Protein AF-X1HL59-F1 (afdb_monomer)

Nearest PDB structures (foldseek):
  4to4-assembly1_D  TM=9.277E-01  e=3.434E-03  Homo sa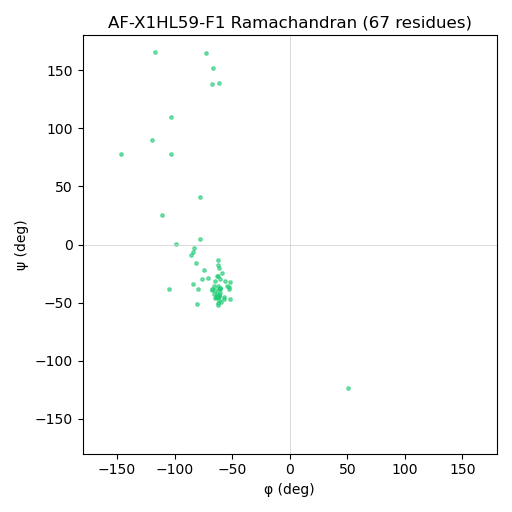piens
  7lu5-assembly1_B  TM=9.233E-01  e=4.680E-03  Homo sapiens
  6pwy-assembly1_D  TM=9.548E-01  e=5.231E-02  Caenorhabditis elegans
  6pwy-assembly1_C  TM=9.554E-01  e=5.231E-02  Caenorhabditis elegans
  6pwy-assembly1_A  TM=9.551E-01  e=5.565E-02  Caenorhabditis elegans

Secondary structure (DSSP, 8-state):
-GGGSHHHHGGGGSBTTGGGGGTSTT---BHHHHHHHHHHHHHHHHHHHHHH-TTTS-HHHHHHHHHH-

Foldseek 3Di:
DCCPPPVLVVQQVAQPVPCCCVVVVVSRDTSNVVVVVLLVVQLVVLVVCCVVPVVVSDPVNSVVSSVVD

Sequence (69 aa):
MIIYHPLFQRLRYIKQLSLAEYVYPTAIHNRFSHSLGVFYITCKIGNILHENNPDFMTDFYIENLKMAA

Radius of gyration: 15.58 Å; Cα contacts (8 Å, |Δi|>4): 60; chains: 1; bounding box: 36×13×43 Å

Organism: NCBI:txid412755

Mean predicted aligned error: 3.1 Å

Structure (mmCIF, N/CA/C/O backbone):
data_AF-X1HL59-F1
#
_entry.id   AF-X1HL59-F1
#
loop_
_atom_site.group_PDB
_atom_site.id
_atom_site.type_symbol
_atom_site.label_atom_id
_atom_site.label_alt_id
_atom_site.label_comp_id
_atom_site.label_asym_id
_atom_site.label_entity_id
_atom_site.label_seq_id
_atom_site.pdbx_PDB_ins_code
_atom_site.Cartn_x
_atom_site.Cartn_y
_atom_site.Cartn_z
_atom_site.occupancy
_atom_site.B_iso_or_equiv
_atom_site.auth_seq_id
_atom_site.auth_comp_id
_atom_site.auth_asym_id
_atom_site.auth_atom_id
_atom_site.pdbx_PDB_model_num
ATOM 1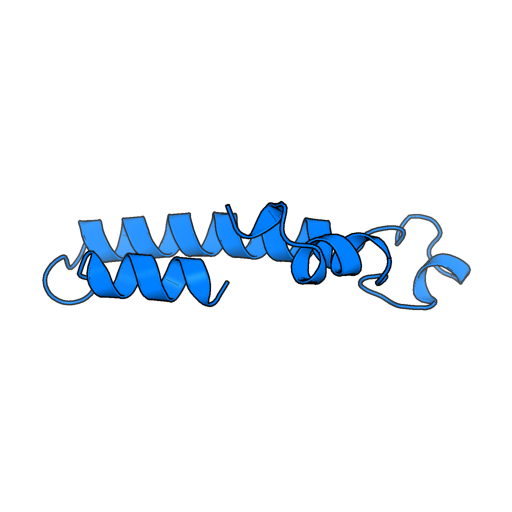 N N . MET A 1 1 ? 4.638 6.274 11.405 1.00 71.38 1 MET A N 1
ATOM 2 C CA . MET A 1 1 ? 3.609 5.980 10.380 1.00 71.38 1 MET A CA 1
ATOM 3 C C . MET A 1 1 ? 4.203 5.031 9.345 1.00 71.38 1 MET A C 1
ATOM 5 O O . MET A 1 1 ? 5.258 5.348 8.804 1.00 71.38 1 MET A O 1
ATOM 9 N N . ILE A 1 2 ? 3.571 3.877 9.100 1.00 88.50 2 ILE A N 1
ATOM 10 C CA . ILE A 1 2 ? 4.086 2.783 8.239 1.00 88.50 2 ILE A CA 1
ATOM 11 C C . ILE A 1 2 ? 4.411 3.250 6.823 1.00 88.50 2 ILE A C 1
ATOM 13 O O . ILE A 1 2 ? 5.372 2.782 6.224 1.00 88.50 2 ILE A O 1
ATOM 17 N N . ILE A 1 3 ? 3.671 4.244 6.330 1.00 91.75 3 ILE A N 1
ATOM 18 C CA . ILE A 1 3 ? 3.872 4.829 5.006 1.00 91.75 3 ILE A CA 1
ATOM 19 C C . ILE A 1 3 ? 5.317 5.308 4.815 1.00 91.75 3 ILE A C 1
ATOM 21 O O . ILE A 1 3 ? 5.852 5.135 3.729 1.00 91.75 3 ILE A O 1
ATOM 25 N N . TYR A 1 4 ? 5.989 5.844 5.842 1.00 95.00 4 TYR A N 1
ATOM 26 C CA . TYR A 1 4 ? 7.383 6.309 5.739 1.00 95.00 4 TYR A CA 1
ATOM 27 C C . TYR A 1 4 ? 8.429 5.202 5.919 1.00 95.00 4 TYR A C 1
ATOM 29 O O . TYR A 1 4 ? 9.618 5.450 5.735 1.00 95.00 4 TYR A O 1
ATOM 37 N N . HIS A 1 5 ? 8.016 3.986 6.276 1.00 96.88 5 HIS A N 1
ATOM 38 C CA . HIS A 1 5 ? 8.940 2.884 6.494 1.00 96.88 5 HIS A CA 1
ATOM 39 C C . HIS A 1 5 ? 9.611 2.470 5.169 1.00 96.88 5 HIS A C 1
ATOM 41 O O . HIS A 1 5 ? 8.913 2.355 4.155 1.00 96.88 5 HIS A O 1
ATOM 47 N N . PRO A 1 6 ? 10.927 2.174 5.145 1.00 97.69 6 PRO A N 1
ATOM 48 C CA . PRO A 1 6 ? 11.637 1.800 3.917 1.00 97.69 6 PRO A CA 1
ATOM 49 C C . PRO A 1 6 ? 10.979 0.647 3.144 1.00 97.69 6 PRO A C 1
ATOM 51 O O . PRO A 1 6 ? 10.893 0.686 1.917 1.00 97.69 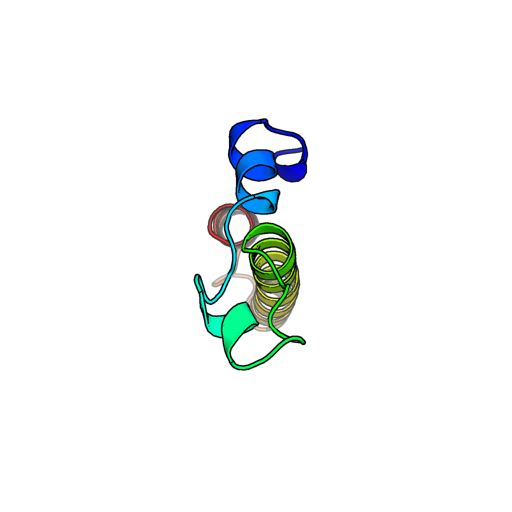6 PRO A O 1
ATOM 54 N N . LEU A 1 7 ? 10.440 -0.347 3.861 1.00 96.88 7 LEU A N 1
ATOM 55 C CA . LEU A 1 7 ? 9.734 -1.479 3.245 1.00 96.88 7 LEU A CA 1
ATOM 56 C C . LEU A 1 7 ? 8.479 -1.053 2.473 1.00 96.88 7 LEU A C 1
ATOM 58 O O . LEU A 1 7 ? 8.201 -1.620 1.421 1.00 96.88 7 LEU A O 1
ATOM 62 N N . PHE A 1 8 ? 7.748 -0.047 2.956 1.00 96.94 8 PHE A N 1
ATOM 63 C CA . PHE A 1 8 ? 6.567 0.465 2.263 1.00 96.94 8 PHE A CA 1
ATOM 64 C C . PHE A 1 8 ? 6.967 1.413 1.123 1.00 96.94 8 PHE A C 1
ATOM 66 O O . PHE A 1 8 ? 6.413 1.352 0.026 1.00 96.94 8 PHE A O 1
ATOM 73 N N . GLN A 1 9 ? 8.005 2.233 1.327 1.00 98.00 9 GLN A N 1
ATOM 74 C CA . GLN A 1 9 ? 8.557 3.111 0.287 1.00 98.00 9 GLN A CA 1
ATOM 75 C C . GLN A 1 9 ? 9.089 2.333 -0.929 1.00 98.00 9 GLN A C 1
ATOM 77 O O . GLN A 1 9 ? 8.980 2.822 -2.055 1.00 98.00 9 GLN A O 1
ATOM 82 N N . ARG A 1 10 ? 9.573 1.093 -0.743 1.00 98.31 10 ARG A N 1
ATOM 83 C CA . ARG A 1 10 ? 9.965 0.185 -1.840 1.00 98.31 10 ARG A CA 1
ATOM 84 C C . AR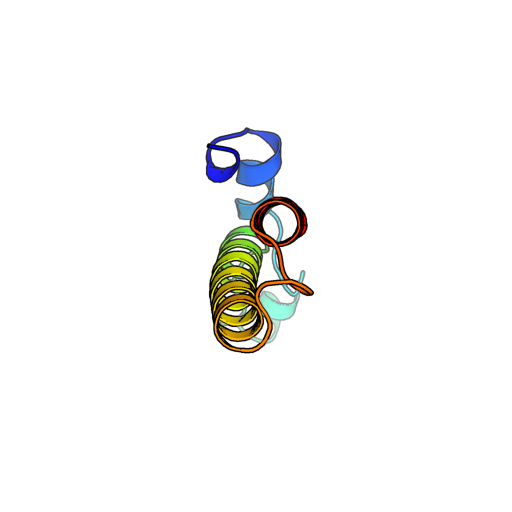G A 1 10 ? 8.867 0.018 -2.897 1.00 98.31 10 ARG A C 1
ATOM 86 O O . ARG A 1 10 ? 9.182 -0.117 -4.078 1.00 98.31 10 ARG A O 1
ATOM 93 N N . LEU A 1 11 ? 7.591 0.074 -2.509 1.00 98.25 11 LEU A N 1
ATOM 94 C CA . LEU A 1 11 ? 6.459 -0.086 -3.428 1.00 98.25 11 LEU A CA 1
ATOM 95 C C . LEU A 1 11 ? 6.395 1.003 -4.512 1.00 98.25 11 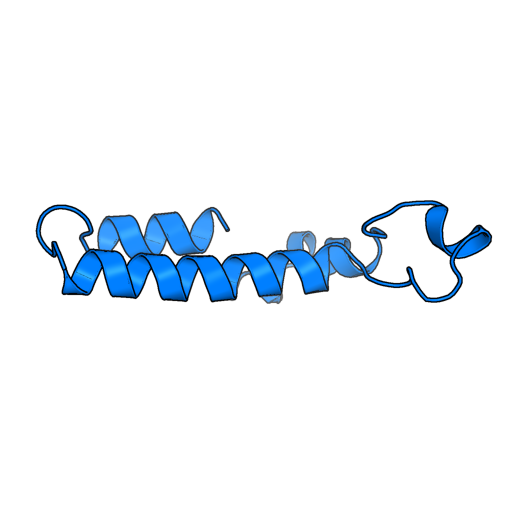LEU A C 1
ATOM 97 O O . LEU A 1 11 ? 5.736 0.803 -5.533 1.00 98.25 11 LEU A O 1
ATOM 101 N N . ARG A 1 12 ? 7.092 2.138 -4.340 1.00 97.94 12 ARG A N 1
ATOM 102 C CA . ARG A 1 12 ? 7.184 3.190 -5.369 1.00 97.94 12 ARG A CA 1
ATOM 103 C C . ARG A 1 12 ? 7.873 2.711 -6.643 1.00 97.94 12 ARG A C 1
ATOM 105 O O . ARG A 1 12 ? 7.581 3.230 -7.717 1.00 97.94 12 ARG A O 1
ATOM 112 N N . TYR A 1 13 ? 8.749 1.719 -6.511 1.00 97.62 13 TYR A N 1
ATOM 113 C CA . TYR A 1 13 ? 9.571 1.183 -7.594 1.00 97.62 13 TYR A CA 1
ATOM 114 C C . TYR A 1 13 ? 8.999 -0.105 -8.196 1.00 97.62 13 TYR A C 1
ATOM 116 O O . TYR A 1 13 ? 9.586 -0.668 -9.113 1.00 97.62 13 TYR A O 1
ATOM 124 N N . ILE A 1 14 ? 7.851 -0.578 -7.700 1.00 98.0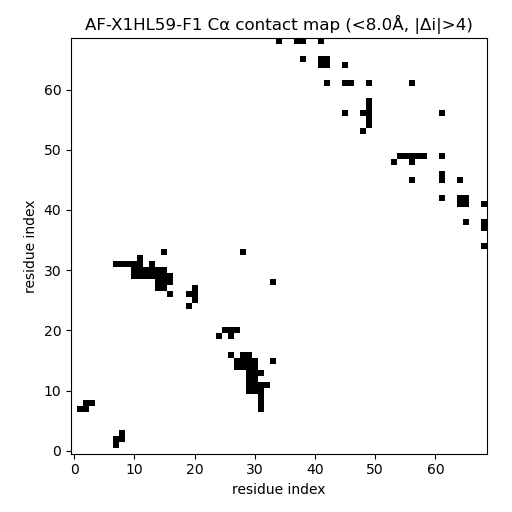6 14 ILE A N 1
ATOM 125 C CA . ILE A 1 14 ? 7.169 -1.757 -8.234 1.00 98.06 14 ILE A CA 1
ATOM 126 C C . ILE A 1 14 ? 5.982 -1.277 -9.063 1.00 98.06 14 ILE A C 1
ATOM 128 O O . ILE A 1 14 ? 4.998 -0.773 -8.518 1.00 98.06 14 ILE A O 1
ATOM 132 N N . LYS A 1 15 ? 6.067 -1.434 -10.386 1.00 97.69 15 LYS A N 1
ATOM 133 C CA . LYS A 1 15 ? 4.967 -1.129 -11.309 1.00 97.69 15 LYS A CA 1
ATOM 134 C C . LYS A 1 15 ? 3.766 -2.016 -10.997 1.00 97.69 15 LYS A C 1
ATOM 136 O O . LYS A 1 15 ? 3.920 -3.210 -10.738 1.00 97.69 15 LYS A O 1
ATOM 141 N N . GLN A 1 16 ? 2.564 -1.451 -11.037 1.00 98.19 16 GLN A N 1
ATOM 142 C CA . GLN A 1 16 ? 1.349 -2.226 -10.784 1.00 98.19 16 GLN A CA 1
ATOM 143 C C . GLN A 1 16 ? 1.172 -3.331 -11.833 1.00 98.19 16 GLN A C 1
ATOM 145 O O . GLN A 1 16 ? 0.894 -4.474 -11.471 1.00 98.19 16 GLN A O 1
ATOM 150 N N . LEU A 1 17 ? 1.366 -2.987 -13.111 1.00 97.81 17 LEU A N 1
ATOM 151 C CA . LEU A 1 17 ? 1.128 -3.858 -14.266 1.00 97.81 17 LEU A CA 1
ATOM 152 C C . LEU A 1 17 ? 2.425 -4.282 -14.979 1.00 97.81 17 LEU A C 1
ATOM 154 O O . LEU A 1 17 ? 2.401 -4.609 -16.162 1.00 97.81 17 LEU A O 1
ATOM 158 N N . SER A 1 18 ? 3.559 -4.304 -14.269 1.00 96.44 18 SER A N 1
ATOM 159 C CA . SER A 1 18 ? 4.858 -4.717 -14.824 1.00 96.44 18 SER A CA 1
ATOM 160 C C . SER A 1 18 ? 5.180 -3.980 -16.142 1.00 96.44 18 SER A C 1
ATOM 162 O O . SER A 1 18 ? 5.156 -2.753 -16.170 1.00 96.44 18 SER A O 1
ATOM 164 N N . LEU A 1 19 ? 5.438 -4.714 -17.228 1.00 97.19 19 LEU A N 1
ATOM 165 C CA . LEU A 1 19 ? 5.799 -4.201 -18.552 1.00 97.19 19 LEU A CA 1
ATOM 166 C C . LEU A 1 19 ? 4.608 -3.653 -19.363 1.00 97.19 19 LEU A C 1
ATOM 168 O O . LEU A 1 19 ? 4.780 -3.284 -20.522 1.00 97.19 19 LEU A O 1
ATOM 172 N N . ALA A 1 20 ? 3.397 -3.581 -18.803 1.00 97.25 20 ALA A N 1
ATOM 173 C CA . ALA A 1 20 ? 2.243 -3.073 -19.547 1.00 97.25 20 ALA A CA 1
ATOM 174 C C . ALA A 1 20 ? 2.441 -1.633 -20.051 1.00 97.25 20 ALA A C 1
ATOM 176 O O . ALA A 1 20 ? 1.846 -1.276 -21.062 1.00 97.25 20 ALA A O 1
ATOM 177 N N . GLU A 1 21 ? 3.301 -0.830 -19.411 1.00 96.69 21 GLU A N 1
ATOM 178 C CA . GLU A 1 21 ? 3.617 0.529 -19.870 1.00 96.69 21 GLU A CA 1
ATOM 179 C C . GLU A 1 21 ? 4.265 0.587 -21.266 1.00 96.69 21 GLU A C 1
ATOM 181 O O . GLU A 1 21 ? 4.158 1.608 -21.939 1.00 96.69 21 GLU A O 1
ATOM 186 N N . TYR A 1 22 ? 4.855 -0.515 -21.749 1.00 97.50 22 TYR A N 1
ATOM 187 C CA . TYR A 1 22 ? 5.403 -0.608 -23.110 1.00 97.50 22 TYR A CA 1
ATOM 188 C C . TYR A 1 22 ? 4.324 -0.743 -24.197 1.00 97.50 22 TYR A C 1
ATOM 190 O O . TYR A 1 22 ? 4.586 -0.432 -25.356 1.00 97.50 22 TYR A O 1
ATOM 198 N N . V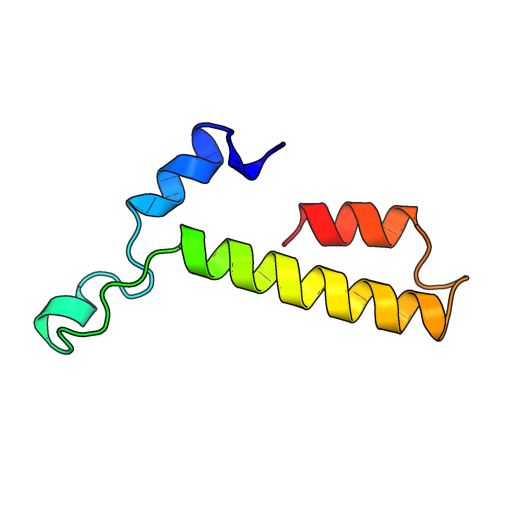AL A 1 23 ? 3.120 -1.200 -23.837 1.00 98.00 23 VAL A N 1
ATOM 199 C CA . VAL A 1 23 ? 1.964 -1.319 -24.749 1.00 98.00 23 VAL A CA 1
ATOM 200 C C . VAL A 1 23 ? 0.947 -0.207 -24.482 1.00 98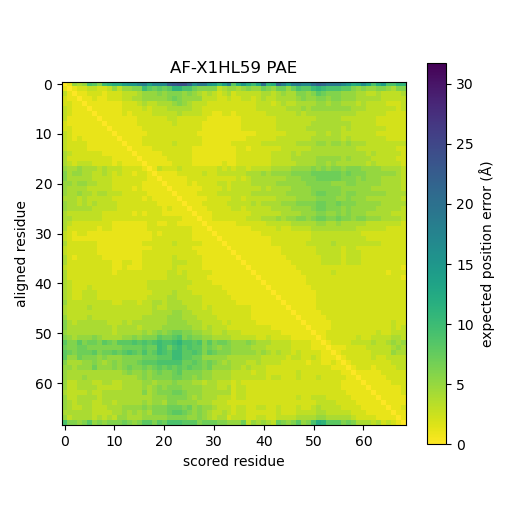.00 23 VAL A C 1
ATOM 202 O O . VAL A 1 23 ? 0.367 0.357 -25.405 1.00 98.00 23 VAL A O 1
ATOM 205 N N . TYR A 1 24 ? 0.760 0.138 -23.209 1.00 97.81 24 TYR A N 1
ATOM 206 C CA . TYR A 1 24 ? -0.155 1.160 -22.722 1.00 97.81 24 TYR A CA 1
ATOM 207 C C . TYR A 1 24 ? 0.647 2.238 -21.983 1.00 97.81 24 TYR A C 1
ATOM 209 O O . TYR A 1 24 ? 0.817 2.133 -20.769 1.00 97.81 24 TYR A O 1
ATOM 217 N N . PRO A 1 25 ? 1.120 3.300 -22.661 1.00 96.00 25 PRO A N 1
ATOM 218 C CA . PRO A 1 25 ? 2.062 4.269 -22.083 1.00 96.00 25 PRO A CA 1
ATOM 219 C C . PRO A 1 25 ? 1.521 5.035 -20.866 1.00 96.00 25 PRO A C 1
ATOM 221 O O . PRO A 1 25 ? 2.280 5.670 -20.144 1.00 96.00 25 PRO A O 1
ATOM 224 N N . THR A 1 26 ? 0.214 4.971 -20.602 1.00 97.81 26 THR A N 1
ATOM 225 C CA . THR A 1 26 ? -0.425 5.557 -19.415 1.00 97.81 26 THR A CA 1
ATOM 226 C C . THR A 1 26 ? -0.406 4.629 -18.191 1.00 97.81 26 THR A C 1
ATOM 228 O O . THR A 1 26 ? -0.705 5.069 -17.080 1.00 97.81 26 THR A O 1
ATOM 231 N N . ALA A 1 27 ? -0.010 3.359 -18.335 1.00 97.31 27 ALA A N 1
ATOM 232 C CA . ALA A 1 27 ? 0.048 2.359 -17.265 1.00 97.31 27 ALA A CA 1
ATOM 233 C C . ALA A 1 27 ? 1.275 2.520 -16.334 1.00 97.31 27 ALA A C 1
ATOM 235 O O . ALA A 1 27 ? 1.870 1.542 -15.892 1.00 97.31 27 ALA A O 1
ATOM 236 N N . ILE A 1 28 ? 1.625 3.760 -15.984 1.00 96.62 28 ILE A N 1
ATOM 237 C CA . ILE A 1 28 ? 2.837 4.128 -15.223 1.00 96.62 28 ILE A CA 1
ATOM 238 C C . ILE A 1 28 ? 2.705 3.985 -13.697 1.00 96.62 28 ILE A C 1
ATOM 240 O O . ILE A 1 28 ? 3.652 4.255 -12.955 1.00 96.62 28 ILE A O 1
ATOM 244 N N . HIS A 1 29 ? 1.521 3.605 -13.220 1.00 97.81 29 HIS A N 1
ATOM 245 C CA . HIS A 1 29 ? 1.166 3.537 -11.807 1.00 97.81 29 HIS A CA 1
ATOM 246 C C . HIS A 1 29 ? 1.956 2.447 -11.060 1.00 97.81 29 HIS A C 1
ATOM 248 O O . HIS A 1 29 ? 2.372 1.431 -11.625 1.00 97.81 29 HIS A O 1
ATOM 254 N N . ASN A 1 30 ? 2.171 2.659 -9.761 1.00 98.12 30 ASN A N 1
ATOM 255 C CA . ASN A 1 30 ? 2.965 1.777 -8.908 1.00 98.12 30 ASN A CA 1
ATOM 256 C C . ASN A 1 30 ? 2.124 1.154 -7.787 1.00 98.12 30 ASN A C 1
ATOM 258 O O . ASN A 1 30 ? 1.010 1.588 -7.491 1.00 98.12 30 ASN A O 1
ATOM 262 N N . ARG A 1 31 ? 2.679 0.120 -7.151 1.00 98.06 31 ARG A N 1
ATOM 263 C CA . ARG A 1 31 ? 2.041 -0.571 -6.023 1.00 98.06 31 ARG A CA 1
ATOM 264 C C . ARG A 1 31 ? 1.842 0.358 -4.828 1.00 98.06 31 ARG A C 1
ATOM 266 O O . ARG A 1 31 ? 0.896 0.169 -4.081 1.00 98.06 31 ARG A O 1
ATOM 273 N N . PHE A 1 32 ? 2.677 1.387 -4.673 1.00 98.06 32 PHE A N 1
ATOM 274 C CA . PHE A 1 32 ? 2.546 2.359 -3.588 1.00 98.06 32 PHE A CA 1
ATOM 275 C C . PHE A 1 32 ? 1.227 3.139 -3.658 1.00 98.06 32 PHE A C 1
ATOM 277 O O . PHE A 1 32 ? 0.491 3.177 -2.673 1.00 98.06 32 PHE A O 1
ATOM 284 N N . SER A 1 33 ? 0.900 3.747 -4.806 1.00 97.44 33 SER A N 1
ATOM 285 C CA . SER A 1 33 ? -0.355 4.498 -4.950 1.00 97.44 33 SER A CA 1
ATOM 286 C C . SER A 1 33 ? -1.573 3.584 -4.850 1.00 97.44 33 SER A C 1
ATOM 288 O O . SER A 1 33 ? -2.581 3.968 -4.260 1.00 97.44 33 SER A O 1
ATOM 290 N N . HIS A 1 34 ? -1.461 2.359 -5.365 1.00 97.62 34 HIS A N 1
ATOM 291 C CA . HIS A 1 34 ? -2.505 1.353 -5.232 1.00 97.62 34 HIS A CA 1
ATOM 292 C C . HIS A 1 34 ? -2.762 0.973 -3.766 1.00 97.62 34 HIS A C 1
ATOM 294 O O . HIS A 1 34 ? -3.907 1.053 -3.329 1.00 97.62 34 HIS A O 1
ATOM 300 N N . SER A 1 35 ? -1.724 0.641 -2.990 1.00 97.31 35 SER A N 1
ATOM 301 C CA . SER A 1 35 ? -1.855 0.304 -1.563 1.00 97.31 35 SER A CA 1
ATOM 302 C C . SER A 1 35 ? -2.431 1.457 -0.737 1.00 97.31 35 SER A C 1
ATOM 304 O O . SER A 1 35 ? -3.282 1.227 0.114 1.00 97.31 35 SER A O 1
ATOM 306 N N . LEU A 1 36 ? -2.061 2.712 -1.023 1.00 96.69 36 LEU A N 1
ATOM 307 C CA . LEU A 1 36 ? -2.709 3.867 -0.382 1.00 96.69 36 LEU A CA 1
ATOM 308 C C . LEU A 1 36 ? -4.209 3.951 -0.706 1.00 96.69 36 LEU A C 1
ATOM 310 O O . LEU A 1 36 ? -5.013 4.291 0.161 1.00 96.69 36 LEU A O 1
ATOM 314 N N . GLY A 1 37 ? -4.588 3.631 -1.945 1.00 96.81 37 GLY A N 1
ATOM 315 C CA . GLY A 1 37 ? -5.988 3.541 -2.351 1.00 96.81 37 GLY A CA 1
ATOM 316 C C . GLY A 1 37 ? -6.743 2.437 -1.607 1.00 96.81 37 GLY A C 1
ATOM 317 O O . GLY A 1 37 ? -7.840 2.688 -1.113 1.00 96.81 37 GLY A O 1
ATOM 318 N N . VAL A 1 38 ? -6.143 1.248 -1.473 1.00 97.00 38 VAL A N 1
ATOM 319 C CA . VAL A 1 38 ? -6.714 0.134 -0.696 1.00 97.00 38 VAL A CA 1
ATOM 320 C C . VAL A 1 38 ? -6.904 0.553 0.758 1.00 97.00 38 VAL A C 1
ATOM 322 O O . VAL A 1 38 ? -8.020 0.463 1.256 1.00 97.00 38 VAL A O 1
ATOM 325 N N . PHE A 1 39 ? -5.883 1.128 1.399 1.00 96.00 39 PHE A N 1
ATOM 326 C CA . PHE A 1 39 ? -5.984 1.663 2.759 1.00 96.00 39 PHE A CA 1
ATOM 327 C C . PHE A 1 39 ? -7.159 2.633 2.933 1.00 96.00 39 PHE A C 1
ATOM 329 O O . PHE A 1 39 ? -7.939 2.499 3.877 1.00 96.00 39 PHE A O 1
ATOM 336 N N . TYR A 1 40 ? -7.325 3.583 2.009 1.00 96.19 40 TYR A N 1
ATOM 337 C CA . TYR A 1 40 ? -8.423 4.549 2.060 1.00 96.19 40 TYR A CA 1
ATOM 338 C C . TYR A 1 40 ? -9.799 3.873 1.980 1.00 96.19 40 TYR A C 1
ATOM 340 O O . TYR A 1 40 ? -10.682 4.159 2.794 1.00 96.19 40 TYR A O 1
ATOM 348 N N . ILE A 1 41 ? -9.983 2.961 1.022 1.00 97.12 41 ILE A N 1
ATOM 349 C CA . ILE A 1 41 ? -11.251 2.243 0.845 1.00 97.12 41 ILE A CA 1
ATOM 350 C C . ILE A 1 41 ? -11.534 1.338 2.044 1.00 97.12 41 ILE A C 1
ATOM 352 O O . ILE A 1 41 ? -12.654 1.337 2.552 1.00 97.12 41 ILE A O 1
ATOM 356 N N . THR A 1 42 ? -10.521 0.639 2.548 1.00 96.38 42 THR A N 1
ATOM 357 C CA . THR A 1 42 ? -10.625 -0.221 3.725 1.00 96.38 42 THR A CA 1
ATOM 358 C C . THR A 1 42 ? -11.024 0.571 4.969 1.00 96.38 42 THR A C 1
ATOM 360 O O . THR A 1 42 ? -11.946 0.163 5.670 1.00 96.38 42 THR A O 1
ATOM 363 N N 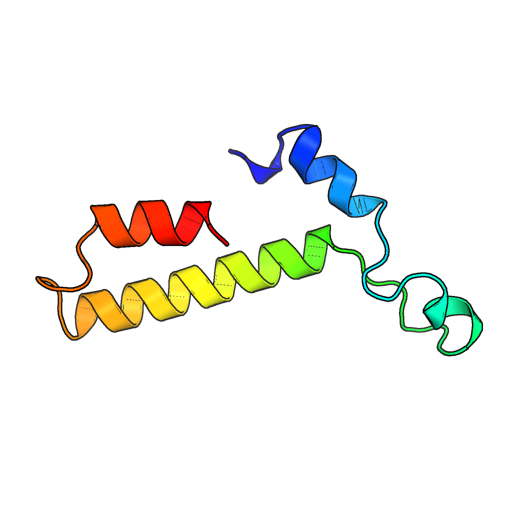. CYS A 1 43 ? -10.427 1.746 5.206 1.00 94.81 43 CYS A N 1
ATOM 364 C CA . CYS A 1 43 ? -10.858 2.651 6.278 1.00 94.81 43 CYS A CA 1
ATOM 365 C C . CYS A 1 43 ? -12.333 3.039 6.137 1.00 94.81 43 CYS A C 1
ATOM 367 O O . CYS A 1 43 ? -13.087 2.988 7.105 1.00 94.81 43 CYS A O 1
ATOM 369 N N . LYS A 1 44 ? -12.748 3.416 4.922 1.00 96.25 44 LYS A N 1
ATOM 370 C CA . LYS A 1 44 ? -14.126 3.833 4.652 1.00 96.25 44 LYS A CA 1
ATOM 371 C C . LYS A 1 44 ? -15.118 2.698 4.918 1.00 96.25 44 LYS A C 1
ATOM 373 O O . LYS A 1 44 ? -16.132 2.927 5.566 1.00 96.25 44 LYS A O 1
ATOM 378 N N . ILE A 1 45 ? -14.814 1.488 4.449 1.00 95.69 45 ILE A N 1
ATOM 379 C CA . ILE A 1 45 ? -15.646 0.298 4.676 1.00 95.69 45 ILE A CA 1
ATOM 380 C C . ILE A 1 45 ? -15.685 -0.056 6.164 1.00 95.69 45 ILE A C 1
ATOM 382 O O . ILE A 1 45 ? -16.767 -0.287 6.696 1.00 95.69 45 ILE A O 1
ATOM 386 N N . GLY A 1 46 ? -14.534 -0.062 6.841 1.00 95.75 46 GLY A N 1
ATOM 387 C CA . GLY A 1 46 ? -14.445 -0.348 8.273 1.00 95.75 46 GLY A CA 1
ATOM 388 C C . GLY A 1 46 ? -15.308 0.596 9.109 1.00 95.75 46 GLY A C 1
ATOM 389 O O . GLY A 1 46 ? -16.073 0.131 9.948 1.00 95.75 46 GLY A O 1
ATOM 390 N N . ASN A 1 47 ? -15.268 1.900 8.816 1.00 94.94 47 ASN A N 1
ATOM 391 C CA . ASN A 1 47 ? -16.098 2.889 9.507 1.00 94.94 47 ASN A CA 1
ATOM 392 C C . ASN A 1 47 ? -17.597 2.653 9.267 1.00 94.94 47 ASN A C 1
ATOM 394 O O . ASN A 1 47 ? -18.366 2.639 10.220 1.00 94.94 47 ASN A O 1
ATOM 398 N N . ILE A 1 48 ? -18.008 2.387 8.021 1.00 96.56 48 ILE A N 1
ATOM 399 C CA . ILE A 1 48 ? -19.413 2.080 7.703 1.00 96.56 48 ILE A CA 1
ATOM 400 C C . ILE A 1 48 ? -19.879 0.825 8.456 1.00 96.56 48 ILE A C 1
ATOM 402 O O . ILE A 1 48 ? -21.002 0.774 8.954 1.00 96.56 48 ILE A O 1
ATOM 406 N N . LEU A 1 49 ? -19.042 -0.211 8.540 1.00 96.38 49 LEU A N 1
ATOM 407 C CA . LEU A 1 49 ? -19.387 -1.438 9.261 1.00 96.38 49 LEU A CA 1
ATOM 408 C C . LEU A 1 49 ? -19.490 -1.208 10.772 1.00 96.38 49 LEU A C 1
ATOM 410 O O . LEU A 1 49 ? -20.399 -1.754 11.391 1.00 96.38 49 LEU A O 1
ATOM 414 N N . HIS A 1 50 ? -18.606 -0.386 11.339 1.00 96.00 50 HIS A N 1
ATOM 415 C CA . HIS A 1 50 ? -18.653 0.009 12.746 1.00 96.00 50 HIS A CA 1
ATOM 416 C C . HIS A 1 50 ? -19.913 0.806 13.082 1.00 96.00 50 HIS A C 1
ATOM 418 O O . HIS A 1 50 ? -20.593 0.490 14.050 1.00 96.00 50 HIS A O 1
ATOM 424 N N . GLU A 1 51 ? -20.273 1.782 12.246 1.00 95.62 51 GLU A N 1
ATOM 425 C CA . GLU A 1 51 ? -21.488 2.586 12.423 1.00 95.62 51 GLU A CA 1
ATOM 426 C C . GLU A 1 51 ? -22.762 1.727 12.389 1.00 95.62 51 GLU A C 1
ATOM 428 O O . GLU A 1 51 ? -23.697 1.979 13.145 1.00 95.62 51 GLU A O 1
ATOM 433 N N . ASN A 1 52 ? -22.800 0.697 11.536 1.00 97.00 52 ASN A N 1
ATOM 434 C CA . ASN A 1 52 ? -23.972 -0.171 11.399 1.00 97.00 52 ASN A CA 1
ATOM 435 C C . ASN A 1 52 ? -24.032 -1.298 12.441 1.00 97.00 52 ASN A C 1
ATOM 437 O O . ASN A 1 52 ? -25.125 -1.711 12.814 1.00 97.00 52 ASN A O 1
ATOM 441 N N . ASN A 1 53 ? -22.886 -1.839 12.867 1.00 95.94 53 ASN A N 1
ATOM 442 C CA . ASN A 1 53 ? -22.797 -2.955 13.814 1.00 95.94 53 ASN A CA 1
ATOM 443 C C . ASN A 1 53 ? -21.545 -2.809 14.705 1.00 95.94 53 ASN A C 1
ATOM 445 O O . ASN A 1 53 ? -20.544 -3.500 14.477 1.00 95.94 53 ASN A O 1
ATOM 449 N N . PRO A 1 54 ? -21.585 -1.938 15.729 1.00 92.12 54 PRO A N 1
ATOM 450 C CA . PRO A 1 54 ? -20.405 -1.598 16.528 1.00 92.12 54 PRO A CA 1
ATOM 451 C C . PRO A 1 54 ? -19.851 -2.782 17.334 1.00 92.12 54 PRO A C 1
ATOM 453 O O . PRO A 1 54 ? -18.637 -2.898 17.488 1.00 92.12 54 PRO A O 1
ATOM 456 N N . ASP A 1 55 ? -20.712 -3.708 17.772 1.00 93.75 55 ASP A N 1
ATOM 457 C CA . ASP A 1 55 ? -20.294 -4.923 18.490 1.00 93.75 55 ASP A CA 1
ATOM 458 C C . ASP A 1 55 ? -19.572 -5.929 17.578 1.00 93.75 55 ASP A C 1
ATOM 460 O O . ASP A 1 55 ? -18.722 -6.696 18.032 1.00 93.75 55 ASP A O 1
ATOM 464 N N . PHE A 1 56 ? -19.902 -5.934 16.281 1.00 93.31 56 PHE A N 1
ATOM 465 C CA . PHE A 1 56 ? -19.252 -6.793 15.291 1.00 93.31 56 PHE A CA 1
ATOM 466 C C . PHE A 1 56 ? -17.920 -6.195 14.831 1.00 93.31 56 PHE A C 1
ATOM 468 O O . PHE A 1 56 ? -16.893 -6.873 14.833 1.00 93.31 56 PHE A O 1
ATOM 475 N N . MET A 1 57 ? -17.934 -4.923 14.432 1.00 95.12 57 MET A N 1
ATOM 476 C CA . MET A 1 57 ? -16.756 -4.210 13.953 1.00 95.12 57 MET A CA 1
ATOM 477 C C . MET A 1 57 ? -16.252 -3.283 15.052 1.00 95.12 57 MET A C 1
ATOM 479 O O . MET A 1 57 ? -16.497 -2.089 15.009 1.00 95.12 57 MET A O 1
ATOM 483 N N . THR A 1 58 ? -15.564 -3.826 16.051 1.00 94.62 58 THR A N 1
ATOM 484 C CA . THR A 1 58 ? -14.993 -3.029 17.149 1.00 94.62 58 THR A CA 1
ATOM 485 C C . THR A 1 58 ? -13.779 -2.210 16.696 1.00 94.62 58 THR A C 1
ATOM 487 O O . THR A 1 58 ? -13.165 -2.508 15.668 1.00 94.62 58 THR A O 1
ATOM 490 N N . ASP A 1 59 ? -13.361 -1.225 17.498 1.00 92.44 59 ASP A N 1
ATOM 491 C CA . ASP A 1 59 ? -12.157 -0.419 17.229 1.00 92.44 59 ASP A CA 1
ATOM 492 C C . ASP A 1 59 ? -10.906 -1.279 16.991 1.00 92.44 59 ASP A C 1
ATOM 494 O O . ASP A 1 59 ? -10.100 -0.991 16.106 1.00 92.44 59 ASP A O 1
ATOM 498 N N . PHE A 1 60 ? -10.789 -2.397 17.713 1.00 93.38 60 PHE A N 1
ATOM 499 C CA . PHE A 1 60 ? -9.715 -3.370 17.523 1.00 93.38 60 PHE A CA 1
ATOM 500 C C . PHE A 1 60 ? -9.726 -3.987 16.117 1.00 93.38 60 PHE A C 1
ATOM 502 O O . PHE A 1 60 ? -8.679 -4.114 15.476 1.00 93.38 60 PHE A O 1
ATOM 509 N N . TYR A 1 61 ? -10.901 -4.364 15.603 1.00 94.31 61 TYR A N 1
ATOM 510 C CA . TYR A 1 61 ? -11.012 -4.876 14.238 1.00 94.31 61 TYR A CA 1
ATOM 511 C C . TYR A 1 61 ? -10.714 -3.791 13.207 1.00 94.31 61 TYR A C 1
ATOM 513 O O . TYR A 1 61 ? -10.028 -4.081 12.229 1.00 94.31 61 TYR A O 1
ATOM 521 N N . ILE A 1 62 ? -11.136 -2.546 13.440 1.00 93.00 62 ILE A N 1
ATOM 522 C CA . ILE A 1 62 ? -10.828 -1.417 12.553 1.00 93.00 62 ILE A CA 1
ATOM 523 C C . ILE A 1 62 ? -9.315 -1.179 12.469 1.00 93.00 62 ILE A C 1
ATOM 525 O O . ILE A 1 62 ? -8.790 -0.974 11.372 1.00 93.00 62 ILE A O 1
ATOM 529 N N . GLU A 1 63 ? -8.594 -1.208 13.592 1.00 91.62 63 GLU A N 1
ATOM 530 C CA . GLU A 1 63 ? -7.133 -1.055 13.598 1.00 91.62 63 GLU A CA 1
ATOM 531 C C . GLU A 1 63 ? -6.430 -2.184 12.838 1.00 91.62 63 GLU A C 1
ATOM 533 O O . GLU A 1 63 ? -5.572 -1.918 11.994 1.00 91.62 63 GLU A O 1
ATOM 538 N N . ASN A 1 64 ? -6.836 -3.436 13.052 1.00 93.19 64 ASN A N 1
ATOM 539 C CA . ASN A 1 64 ? -6.272 -4.571 12.317 1.00 93.19 64 ASN A CA 1
ATOM 540 C C . ASN A 1 64 ? -6.583 -4.506 10.817 1.00 93.19 64 ASN A C 1
ATOM 542 O O . ASN A 1 64 ? -5.718 -4.782 9.986 1.00 93.19 64 ASN A O 1
ATOM 546 N N . LEU A 1 65 ? -7.797 -4.088 10.461 1.00 92.69 65 LEU A N 1
ATOM 547 C CA . LEU A 1 65 ? -8.227 -3.916 9.077 1.00 92.69 65 LEU A CA 1
ATOM 548 C C . LEU A 1 65 ? -7.396 -2.830 8.371 1.00 92.69 65 LEU A C 1
ATOM 550 O O . LEU A 1 65 ? -6.956 -3.025 7.240 1.00 92.69 65 LEU A O 1
ATOM 554 N N . LYS A 1 66 ? -7.117 -1.714 9.059 1.00 89.62 66 LYS A N 1
ATOM 555 C CA . LYS A 1 66 ? -6.225 -0.640 8.583 1.00 89.62 66 LYS A CA 1
ATOM 556 C C . LYS A 1 66 ? -4.799 -1.129 8.339 1.00 89.62 66 LYS A C 1
ATOM 558 O O . LYS A 1 66 ? -4.158 -0.670 7.401 1.00 89.62 66 LYS A O 1
ATOM 563 N N . MET A 1 67 ? -4.304 -2.029 9.184 1.00 90.69 67 MET A N 1
ATOM 564 C CA . MET A 1 67 ? -2.959 -2.600 9.078 1.00 90.69 67 MET A CA 1
ATOM 565 C C . MET A 1 67 ? -2.831 -3.652 7.970 1.00 90.69 67 MET A C 1
ATOM 567 O O . MET A 1 67 ? -1.742 -3.824 7.425 1.00 90.69 67 MET A O 1
ATOM 571 N N . ALA A 1 68 ? -3.917 -4.362 7.656 1.00 91.31 68 ALA A N 1
ATOM 572 C CA . ALA A 1 68 ? -3.956 -5.401 6.627 1.00 91.31 68 ALA A CA 1
ATOM 573 C C . ALA A 1 68 ? -4.115 -4.859 5.192 1.00 91.31 68 ALA A C 1
ATOM 575 O O . ALA A 1 68 ? -3.901 -5.607 4.237 1.00 91.31 68 ALA A O 1
ATOM 576 N N . ALA A 1 69 ? -4.523 -3.596 5.051 1.00 85.31 69 ALA A N 1
ATOM 577 C CA . ALA A 1 69 ? -4.745 -2.908 3.779 1.00 85.31 69 ALA A CA 1
ATOM 578 C C . ALA A 1 69 ? -3.437 -2.484 3.087 1.00 85.31 69 ALA A C 1
ATOM 580 O O . ALA A 1 69 ? -3.363 -2.625 1.843 1.00 85.31 69 ALA A O 1
#

InterPro domains:
  IPR050135 Deoxyguanosinetriphosphate triphosphohydrolase-like [PTHR11373] (2-68)

pLDDT: mean 95.33, std 3.89, range [71.38, 98.31]

Solvent-accessible surface area (backbone atoms only — not comparable to full-atom values): 3876 Å² total; per-residue (Å²): 115,68,74,77,35,69,80,49,50,53,26,64,78,37,51,64,58,64,73,45,34,82,82,39,77,81,50,73,51,27,41,36,66,50,39,54,50,42,28,53,51,46,47,54,50,42,51,55,43,22,76,76,37,47,88,78,37,33,73,70,52,45,54,52,50,51,73,74,64